Protein AF-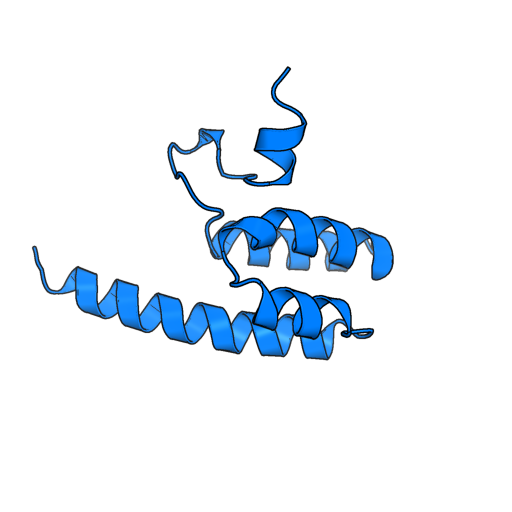A0A087SVQ0-F1 (afdb_monomer)

Structure (mmCIF, N/CA/C/O backbone):
data_AF-A0A087SVQ0-F1
#
_entry.id   AF-A0A087SVQ0-F1
#
loop_
_atom_site.group_PDB
_atom_site.id
_atom_site.type_symbol
_atom_site.label_atom_id
_atom_site.label_alt_id
_atom_site.label_comp_id
_atom_site.label_asym_id
_atom_site.label_entity_id
_atom_site.label_seq_id
_atom_site.pdbx_PDB_ins_code
_atom_site.Cartn_x
_atom_site.Cartn_y
_atom_site.Cartn_z
_atom_site.occupancy
_atom_site.B_iso_or_equiv
_atom_site.auth_seq_id
_atom_site.auth_comp_id
_atom_site.auth_asym_id
_atom_site.auth_atom_id
_atom_site.pdbx_PDB_model_num
ATOM 1 N N . MET A 1 1 ? -22.274 12.480 -6.470 1.00 46.69 1 MET A N 1
ATOM 2 C CA . MET A 1 1 ? -21.083 11.695 -6.871 1.00 46.69 1 MET A CA 1
ATOM 3 C C . MET A 1 1 ? -20.041 11.787 -5.768 1.00 46.69 1 MET A C 1
ATOM 5 O O . MET A 1 1 ? -19.483 12.858 -5.569 1.00 46.69 1 MET A O 1
ATOM 9 N N . SER A 1 2 ? -19.783 10.701 -5.043 1.00 56.81 2 SER A N 1
ATOM 10 C CA . SER A 1 2 ? -18.819 10.685 -3.931 1.00 56.81 2 SER A CA 1
ATOM 11 C C . SER A 1 2 ? -17.455 10.165 -4.390 1.00 56.81 2 SER A C 1
ATOM 13 O O . SER A 1 2 ? -16.972 9.163 -3.887 1.00 56.81 2 SER A O 1
ATOM 15 N N . ALA A 1 3 ? -16.834 10.820 -5.377 1.00 70.44 3 ALA A N 1
ATOM 16 C CA . ALA A 1 3 ? -15.585 10.333 -5.977 1.00 70.44 3 ALA A CA 1
ATOM 17 C C . ALA A 1 3 ? -14.378 10.437 -5.023 1.00 70.44 3 ALA A C 1
ATOM 19 O O . ALA A 1 3 ? -13.600 9.499 -4.908 1.00 70.44 3 ALA A O 1
ATOM 20 N N . ARG A 1 4 ? -14.241 11.554 -4.290 1.00 68.38 4 ARG A N 1
ATOM 21 C CA . ARG A 1 4 ? -13.134 11.747 -3.329 1.00 68.38 4 ARG A CA 1
ATOM 22 C C . ARG A 1 4 ? -13.287 10.904 -2.065 1.00 68.38 4 ARG A C 1
ATOM 24 O O . ARG A 1 4 ? -12.299 10.365 -1.589 1.00 68.38 4 ARG A O 1
ATOM 31 N N . GLY A 1 5 ? -14.515 10.770 -1.560 1.00 68.06 5 GLY A N 1
ATOM 32 C CA . GLY A 1 5 ? -14.803 9.956 -0.376 1.00 68.06 5 GLY A CA 1
ATOM 33 C C . GLY A 1 5 ? -14.474 8.480 -0.597 1.00 68.06 5 GLY A C 1
ATOM 34 O O . GLY A 1 5 ? -13.871 7.869 0.270 1.00 68.06 5 GLY A O 1
ATOM 35 N N . LEU A 1 6 ? -14.775 7.952 -1.787 1.00 70.88 6 LEU A N 1
ATOM 36 C CA . LEU A 1 6 ? -14.411 6.592 -2.201 1.00 70.88 6 LEU A CA 1
ATOM 37 C C . LEU A 1 6 ? -12.900 6.376 -2.332 1.00 70.88 6 LEU A C 1
ATOM 39 O O . LEU A 1 6 ? -12.392 5.313 -2.003 1.00 70.88 6 LEU A O 1
ATOM 43 N N . LEU A 1 7 ? -12.183 7.385 -2.828 1.00 74.12 7 LEU A N 1
ATOM 44 C CA . LEU A 1 7 ? -10.737 7.308 -3.038 1.00 74.12 7 LEU A CA 1
ATOM 45 C C . LEU A 1 7 ? -9.968 7.390 -1.707 1.00 74.12 7 LEU A C 1
ATOM 47 O O . LEU A 1 7 ? -8.929 6.756 -1.553 1.00 74.12 7 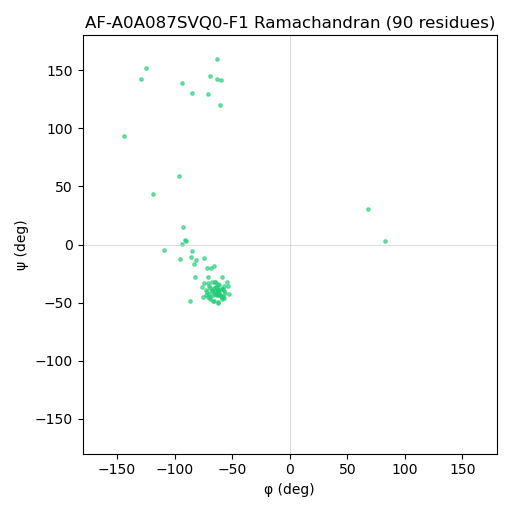LEU A O 1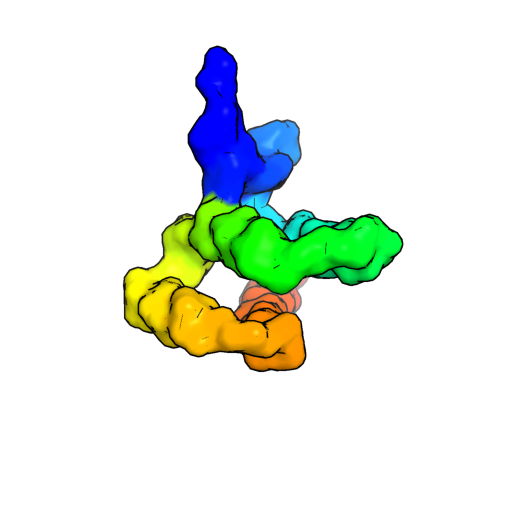
ATOM 51 N N . GLN A 1 8 ? -10.503 8.142 -0.739 1.00 72.00 8 GLN A N 1
ATOM 52 C CA . GLN A 1 8 ? -9.966 8.243 0.623 1.00 72.00 8 GLN A CA 1
ATOM 53 C C . GLN A 1 8 ? -10.402 7.091 1.534 1.00 72.00 8 GLN A C 1
ATOM 55 O O . GLN A 1 8 ? -9.697 6.769 2.484 1.00 72.00 8 GLN A O 1
ATOM 60 N N . ASN A 1 9 ? -11.568 6.503 1.271 1.00 73.12 9 ASN A N 1
ATOM 61 C CA . ASN A 1 9 ? -12.132 5.412 2.045 1.00 73.12 9 ASN A CA 1
ATOM 62 C C . ASN A 1 9 ? -12.875 4.445 1.098 1.00 73.12 9 ASN A C 1
ATOM 64 O O . ASN A 1 9 ? -14.056 4.647 0.802 1.00 73.12 9 ASN A O 1
ATOM 68 N N . PRO A 1 10 ? -12.217 3.381 0.612 1.00 69.12 10 PRO A N 1
ATOM 69 C CA . PRO A 1 10 ? -12.871 2.373 -0.221 1.00 69.12 10 PRO A CA 1
ATOM 70 C C . PRO A 1 10 ? -13.938 1.578 0.550 1.00 69.12 10 PRO A C 1
ATOM 72 O O . PRO A 1 10 ? -14.832 1.004 -0.067 1.00 69.12 10 PRO A O 1
ATOM 75 N N . THR A 1 11 ? -13.901 1.594 1.886 1.00 70.19 11 THR A N 1
ATOM 76 C CA . THR A 1 11 ? -14.884 0.964 2.782 1.00 70.19 11 THR A CA 1
ATOM 77 C C . THR A 1 11 ? -16.002 1.921 3.205 1.00 70.19 11 THR A C 1
ATOM 79 O O . THR A 1 11 ? -16.792 1.629 4.101 1.00 70.19 11 THR A O 1
ATOM 82 N N . LEU A 1 12 ? -16.149 3.060 2.519 1.00 68.06 12 LEU A N 1
ATOM 83 C CA . LEU A 1 12 ? -17.201 4.040 2.801 1.00 68.06 12 LEU A CA 1
ATOM 84 C C . LEU A 1 12 ? -18.610 3.418 2.785 1.00 68.06 12 LEU A C 1
ATOM 86 O O . LEU A 1 12 ? -19.484 3.844 3.533 1.00 68.06 12 LEU A O 1
ATOM 90 N N . PHE A 1 13 ? -18.836 2.397 1.952 1.00 69.25 13 PHE A N 1
ATOM 91 C CA . PHE A 1 13 ? -20.137 1.734 1.820 1.00 69.25 13 PHE A CA 1
ATOM 92 C C . PHE A 1 13 ? -20.392 0.610 2.830 1.00 69.25 13 PHE A C 1
ATOM 94 O O . PHE A 1 13 ? -21.528 0.157 2.940 1.00 69.25 13 PHE A O 1
ATOM 101 N N . THR A 1 14 ? -19.383 0.176 3.588 1.00 68.31 14 THR A N 1
ATOM 102 C CA . THR A 1 14 ? -19.543 -0.827 4.656 1.00 68.31 14 THR A CA 1
ATOM 103 C C . THR A 1 14 ? -19.864 -0.201 6.016 1.00 68.31 14 THR A C 1
ATOM 105 O O . THR A 1 14 ? -19.975 -0.916 7.004 1.00 68.31 14 THR A O 1
ATOM 108 N N . GLY A 1 15 ? -20.027 1.127 6.083 1.00 66.88 15 GLY A N 1
ATOM 109 C CA . GLY A 1 15 ? -20.357 1.855 7.316 1.00 66.88 15 GLY A CA 1
ATOM 110 C C . GLY A 1 15 ? -19.153 2.179 8.207 1.00 66.88 15 GLY A C 1
ATOM 111 O O . GLY A 1 15 ? -19.324 2.756 9.274 1.00 66.88 15 GLY A O 1
ATOM 112 N N . SER A 1 16 ? -17.935 1.846 7.774 1.00 65.62 16 SER A N 1
ATOM 113 C CA . SER A 1 16 ? -16.694 2.180 8.479 1.00 65.62 16 SER A CA 1
ATOM 114 C C . SER A 1 16 ? -16.213 3.589 8.126 1.00 65.62 16 SER A C 1
ATOM 116 O O . SER A 1 16 ? -16.065 3.915 6.945 1.00 65.62 16 SER A O 1
ATOM 118 N N . GLU A 1 17 ? -15.890 4.403 9.131 1.00 66.19 17 GLU A N 1
ATOM 119 C CA . GLU A 1 17 ? -15.382 5.772 8.932 1.00 66.19 17 GLU A CA 1
ATOM 120 C C . GLU A 1 17 ? -13.940 5.823 8.391 1.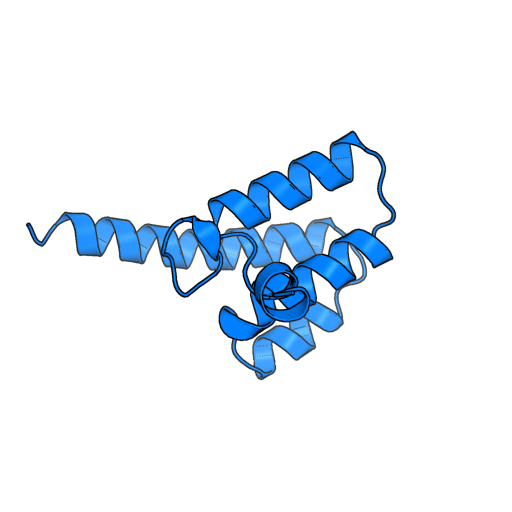00 66.19 17 GLU A C 1
ATOM 122 O O . GLU A 1 17 ? -13.532 6.817 7.782 1.00 66.19 17 GLU A O 1
ATOM 127 N N . ILE A 1 18 ? -13.194 4.729 8.564 1.00 67.12 18 ILE A N 1
ATOM 128 C CA . ILE A 1 18 ? -11.793 4.552 8.171 1.00 67.12 18 ILE A CA 1
ATOM 129 C C . ILE A 1 18 ? -11.617 3.331 7.265 1.00 67.12 18 ILE A C 1
ATOM 131 O O . ILE A 1 18 ? -12.370 2.361 7.355 1.00 67.12 18 ILE A O 1
ATOM 135 N N . THR A 1 19 ? -10.597 3.394 6.406 1.00 71.69 19 THR A N 1
ATOM 136 C CA . THR A 1 19 ? -10.199 2.298 5.517 1.00 71.69 19 THR A CA 1
ATOM 137 C C . THR A 1 19 ? -9.806 1.076 6.339 1.00 71.69 19 THR A C 1
ATOM 139 O O . THR A 1 19 ? -8.855 1.145 7.120 1.00 71.69 19 THR A O 1
ATOM 142 N N . LEU A 1 20 ? -10.497 -0.052 6.148 1.00 71.75 20 LEU A N 1
ATOM 143 C CA . LEU A 1 20 ? -10.116 -1.281 6.841 1.00 71.75 20 LEU A CA 1
ATOM 144 C C . LEU A 1 20 ? -8.771 -1.839 6.331 1.00 71.75 20 LEU A C 1
ATOM 146 O O . LEU A 1 20 ? -8.505 -1.812 5.122 1.00 71.75 20 LEU A O 1
ATOM 150 N N . PRO A 1 21 ? -7.961 -2.447 7.221 1.00 73.12 21 PRO A N 1
ATOM 151 C CA . PRO A 1 21 ? -6.726 -3.144 6.857 1.00 73.12 21 PRO A CA 1
ATOM 152 C C . PRO A 1 21 ? -6.895 -4.211 5.768 1.00 73.12 21 PRO A C 1
ATOM 154 O O . PRO A 1 21 ? -6.015 -4.373 4.920 1.00 73.12 21 PRO A O 1
ATOM 157 N N . CYS A 1 22 ? -8.030 -4.919 5.754 1.00 76.88 22 CYS A N 1
ATOM 158 C CA . CYS A 1 22 ? -8.323 -5.938 4.744 1.00 76.88 22 CYS A CA 1
ATOM 159 C C . CYS A 1 22 ? -8.345 -5.353 3.325 1.00 76.88 22 CYS A C 1
ATOM 161 O O . CYS A 1 22 ? -7.703 -5.899 2.433 1.00 76.88 22 CYS A O 1
ATOM 163 N N . CYS A 1 23 ? -8.962 -4.185 3.129 1.00 80.50 23 CYS A N 1
ATOM 164 C CA . CYS A 1 23 ? -9.045 -3.548 1.815 1.00 80.50 23 CYS A CA 1
ATOM 165 C C . CYS A 1 23 ? -7.689 -3.067 1.296 1.00 80.50 23 CYS A C 1
ATOM 167 O O . CYS A 1 23 ? -7.443 -3.111 0.092 1.00 80.50 23 CYS A O 1
ATOM 169 N N . ILE A 1 24 ? -6.789 -2.645 2.187 1.00 82.75 24 ILE A N 1
ATOM 170 C CA . ILE A 1 24 ? -5.417 -2.275 1.815 1.00 82.75 24 ILE A CA 1
ATOM 171 C C . ILE A 1 24 ? -4.669 -3.508 1.294 1.00 82.75 24 ILE A C 1
ATOM 173 O O . ILE A 1 24 ? -3.977 -3.439 0.275 1.00 82.75 24 ILE A O 1
ATOM 177 N N . ARG A 1 25 ? -4.836 -4.652 1.966 1.00 81.94 25 ARG A N 1
ATOM 178 C CA . ARG A 1 25 ? -4.217 -5.919 1.562 1.00 81.94 25 ARG A CA 1
ATOM 179 C C . ARG A 1 25 ? -4.777 -6.430 0.238 1.00 81.94 25 ARG A C 1
ATOM 181 O O . ARG A 1 25 ? -4.001 -6.820 -0.635 1.00 81.94 25 ARG A O 1
ATOM 188 N N . ASP A 1 26 ? -6.091 -6.359 0.061 1.00 84.62 26 ASP A N 1
ATOM 189 C CA . ASP A 1 26 ? -6.756 -6.734 -1.188 1.00 84.62 26 ASP A CA 1
ATOM 190 C C . ASP A 1 26 ? -6.301 -5.851 -2.350 1.00 84.62 26 ASP A C 1
ATOM 192 O O . ASP A 1 26 ? -5.985 -6.362 -3.423 1.00 84.62 26 ASP A O 1
ATOM 196 N N . TRP A 1 27 ? -6.166 -4.539 -2.129 1.00 85.81 27 TRP A N 1
ATOM 197 C CA . TRP A 1 27 ? -5.630 -3.625 -3.135 1.00 85.81 27 TRP A CA 1
ATOM 198 C C . TRP A 1 27 ? -4.213 -4.003 -3.577 1.00 85.81 27 TRP A C 1
ATOM 200 O O . TRP A 1 27 ? -3.932 -4.033 -4.776 1.00 85.81 27 TRP A O 1
ATOM 210 N N . ILE A 1 28 ? -3.325 -4.332 -2.634 1.00 86.38 28 ILE A N 1
ATOM 211 C CA . ILE A 1 28 ? -1.958 -4.766 -2.955 1.00 86.38 28 ILE A CA 1
ATOM 212 C C . ILE A 1 28 ? -1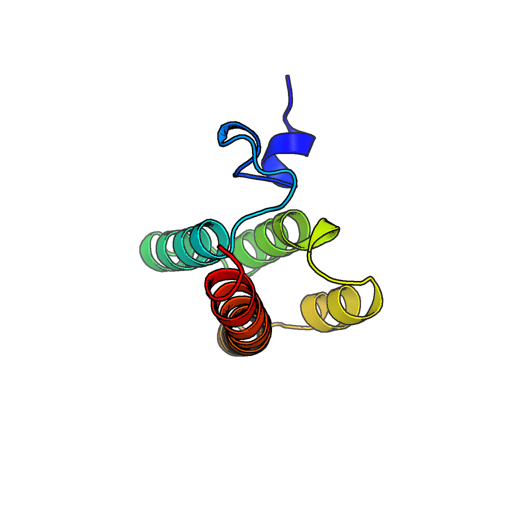.994 -6.060 -3.769 1.00 86.38 28 ILE A C 1
ATOM 214 O O . ILE A 1 28 ? -1.390 -6.115 -4.841 1.00 86.38 28 ILE A O 1
ATOM 218 N N . ASN A 1 29 ? -2.753 -7.063 -3.324 1.00 86.81 29 ASN A N 1
ATOM 219 C CA . ASN A 1 29 ? -2.890 -8.336 -4.033 1.00 86.81 29 ASN A CA 1
ATOM 220 C C . ASN A 1 29 ? -3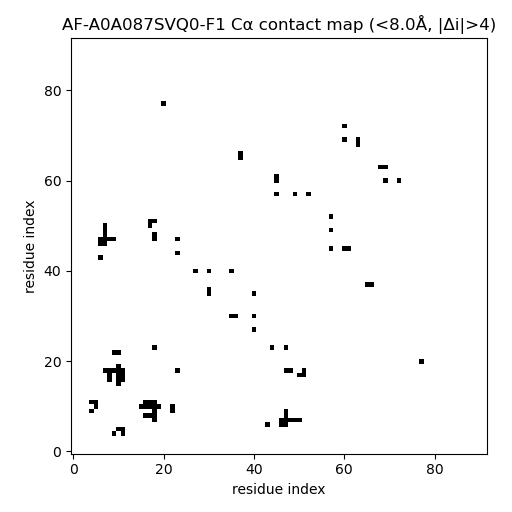.416 -8.146 -5.463 1.00 86.81 29 ASN A C 1
ATOM 222 O O . ASN A 1 29 ? -2.861 -8.718 -6.404 1.00 86.81 29 ASN A O 1
ATOM 226 N N . LEU A 1 30 ? -4.441 -7.307 -5.646 1.00 89.00 30 LEU A N 1
ATOM 227 C CA . LEU A 1 30 ? -4.988 -6.966 -6.960 1.00 89.00 30 LEU A CA 1
ATOM 228 C C . LEU A 1 30 ? -3.934 -6.259 -7.814 1.00 89.00 30 LEU A C 1
ATOM 230 O O . LEU A 1 30 ? -3.671 -6.677 -8.937 1.00 89.00 30 LEU A O 1
ATOM 234 N N . SER A 1 31 ? -3.280 -5.227 -7.281 1.00 87.38 31 SER A N 1
ATOM 235 C CA . SER A 1 31 ? -2.284 -4.451 -8.026 1.00 87.38 31 SER A CA 1
ATOM 236 C C . SER A 1 31 ? -1.113 -5.303 -8.529 1.00 87.38 31 SER A C 1
ATOM 238 O O . SER A 1 31 ? -0.676 -5.121 -9.664 1.00 87.38 31 SER A O 1
ATOM 240 N N . VAL A 1 32 ? -0.662 -6.273 -7.727 1.00 86.31 32 VAL A N 1
ATOM 241 C CA . VAL A 1 32 ? 0.380 -7.234 -8.111 1.00 86.31 32 VAL A CA 1
ATOM 242 C C . VAL A 1 32 ? -0.153 -8.222 -9.148 1.00 86.31 32 VAL A C 1
ATOM 244 O O . VAL A 1 32 ? 0.506 -8.449 -10.159 1.00 86.31 32 VAL A O 1
ATOM 247 N N . SER A 1 33 ? -1.358 -8.760 -8.946 1.00 89.31 33 SER A N 1
ATOM 248 C CA . SER A 1 33 ? -1.967 -9.736 -9.862 1.00 89.31 33 SER A CA 1
ATOM 249 C C . SER A 1 33 ? -2.244 -9.156 -11.252 1.00 89.31 33 SER A C 1
ATOM 251 O O . SER A 1 33 ? -2.077 -9.845 -12.255 1.00 89.31 33 SER A O 1
ATOM 253 N N . PHE A 1 34 ? -2.639 -7.884 -11.325 1.00 89.94 34 PHE A N 1
ATOM 254 C CA . PHE A 1 34 ? -2.893 -7.177 -12.583 1.00 89.94 34 PHE A CA 1
ATOM 255 C C . PHE A 1 34 ? -1.632 -6.568 -13.217 1.00 89.94 34 PHE A C 1
ATOM 257 O O . PHE A 1 34 ? -1.709 -6.046 -14.327 1.00 89.94 34 PHE A O 1
ATOM 264 N N . GLY A 1 35 ? -0.476 -6.619 -12.545 1.00 86.62 35 GLY A N 1
ATOM 265 C CA . GLY A 1 35 ? 0.765 -6.021 -13.049 1.00 86.62 35 GLY A CA 1
ATOM 266 C C . GLY A 1 35 ? 0.732 -4.488 -13.098 1.00 86.62 35 GLY A C 1
ATOM 267 O O . GLY A 1 35 ? 1.362 -3.877 -13.962 1.00 86.62 35 GLY A O 1
ATOM 268 N N . THR A 1 36 ? -0.015 -3.852 -12.193 1.00 87.31 36 THR A N 1
ATOM 269 C CA . THR A 1 36 ? -0.127 -2.391 -12.116 1.00 87.31 36 THR A CA 1
ATOM 270 C C . THR A 1 36 ? 1.231 -1.762 -11.800 1.00 87.31 36 THR A C 1
ATOM 272 O O . THR A 1 36 ? 1.999 -2.274 -10.985 1.00 87.31 36 THR A O 1
ATOM 275 N N . SER A 1 37 ? 1.527 -0.608 -12.408 1.00 89.50 37 SER A N 1
ATOM 276 C CA . SER A 1 37 ? 2.753 0.131 -12.107 1.00 89.50 37 SER A CA 1
ATOM 277 C C . SER A 1 37 ? 2.820 0.520 -10.626 1.00 89.50 37 SER A C 1
ATOM 279 O O . SER A 1 37 ? 1.824 0.934 -10.023 1.00 89.50 37 SER A O 1
ATOM 281 N N . PHE A 1 38 ? 4.020 0.438 -10.046 1.00 86.75 38 PHE A N 1
ATOM 282 C CA . PHE A 1 38 ? 4.254 0.810 -8.650 1.00 86.75 38 PHE A CA 1
ATOM 283 C C . PHE A 1 38 ? 3.742 2.222 -8.342 1.00 86.75 38 PHE A C 1
ATOM 285 O O . PHE A 1 38 ? 3.081 2.424 -7.332 1.00 86.75 38 PHE A O 1
ATOM 292 N N . THR A 1 39 ? 3.977 3.182 -9.241 1.00 87.44 39 THR A N 1
ATOM 293 C CA . THR A 1 39 ? 3.557 4.578 -9.068 1.00 87.44 39 THR A CA 1
ATOM 294 C C . THR A 1 39 ? 2.044 4.719 -8.924 1.00 87.44 39 THR A C 1
ATOM 296 O O . THR A 1 39 ? 1.591 5.425 -8.028 1.00 87.44 39 THR A O 1
ATOM 299 N N . ASN A 1 40 ? 1.256 4.026 -9.756 1.00 87.56 40 ASN A N 1
ATOM 300 C CA . ASN A 1 40 ? -0.204 4.074 -9.653 1.00 87.56 40 ASN A CA 1
ATOM 301 C C . ASN A 1 40 ? -0.671 3.427 -8.350 1.00 87.56 40 ASN A C 1
ATOM 303 O O . ASN A 1 40 ? -1.432 4.027 -7.594 1.00 87.56 40 ASN A O 1
ATOM 307 N N . MET A 1 41 ? -0.172 2.227 -8.055 1.00 89.94 41 MET A N 1
ATOM 308 C CA . MET A 1 41 ? -0.505 1.502 -6.830 1.00 89.94 41 MET A CA 1
ATOM 309 C C . MET A 1 41 ? -0.184 2.323 -5.569 1.00 89.94 41 MET A C 1
ATOM 311 O O . MET A 1 41 ? -1.039 2.456 -4.690 1.00 89.94 41 MET A O 1
ATOM 315 N N . HIS A 1 42 ? 1.003 2.935 -5.515 1.00 89.44 42 HIS A N 1
ATOM 316 C CA . HIS A 1 42 ? 1.475 3.748 -4.393 1.00 89.44 42 HIS A CA 1
ATOM 317 C C . HIS A 1 42 ? 0.675 5.044 -4.239 1.00 89.44 42 HIS A C 1
ATOM 319 O O . HIS A 1 42 ? 0.288 5.393 -3.125 1.00 89.44 42 HIS A O 1
ATOM 325 N N . HIS A 1 43 ? 0.331 5.707 -5.347 1.00 88.62 43 HIS A N 1
ATOM 326 C CA . HIS A 1 43 ? -0.513 6.902 -5.324 1.00 88.62 43 HIS A CA 1
ATOM 327 C C . HIS A 1 43 ? -1.911 6.608 -4.758 1.00 88.62 43 HIS A C 1
ATOM 329 O O . HIS A 1 43 ? -2.419 7.362 -3.930 1.00 88.62 43 HIS A O 1
ATOM 335 N N . HIS A 1 44 ? -2.513 5.477 -5.137 1.00 87.31 44 HIS A N 1
ATOM 336 C CA . HIS A 1 44 ? -3.791 5.040 -4.574 1.00 87.31 44 HIS A CA 1
ATOM 337 C C . HIS A 1 44 ? -3.689 4.707 -3.077 1.00 87.31 44 HIS A C 1
ATOM 339 O O . HIS A 1 44 ? -4.569 5.096 -2.307 1.00 87.31 44 HIS A O 1
ATOM 345 N N . LEU A 1 45 ? -2.602 4.061 -2.642 1.00 86.31 45 LEU A N 1
ATOM 346 C CA . LEU A 1 45 ? -2.357 3.799 -1.220 1.00 86.31 45 LEU A CA 1
ATOM 347 C C . LEU A 1 45 ? -2.208 5.085 -0.400 1.00 86.31 45 LEU A C 1
ATOM 349 O O . LEU A 1 45 ? -2.746 5.152 0.703 1.00 86.31 45 LEU A O 1
ATOM 353 N N . MET A 1 46 ? -1.543 6.119 -0.926 1.00 86.19 46 MET A N 1
ATOM 354 C CA . MET A 1 46 ? -1.424 7.405 -0.225 1.00 86.19 46 MET A CA 1
ATOM 355 C C . MET A 1 46 ? -2.783 8.009 0.128 1.00 86.19 46 MET A C 1
ATOM 357 O O . MET A 1 46 ? -2.947 8.543 1.225 1.00 86.19 46 MET A O 1
ATOM 361 N N . PHE A 1 47 ? -3.745 7.939 -0.794 1.00 84.44 47 PHE A N 1
ATOM 362 C CA . PHE A 1 47 ? -5.086 8.462 -0.554 1.00 84.44 47 PHE A CA 1
ATOM 363 C C . PHE A 1 47 ? -5.878 7.594 0.420 1.00 84.44 47 PHE A C 1
ATOM 365 O O . PHE A 1 47 ? -6.492 8.135 1.337 1.00 84.44 47 PHE A O 1
ATOM 372 N N . MET A 1 48 ? -5.812 6.266 0.278 1.00 83.81 48 MET A N 1
ATOM 373 C CA . MET A 1 48 ? -6.484 5.333 1.191 1.00 83.81 48 MET A CA 1
ATOM 374 C C . MET A 1 48 ? -5.985 5.445 2.635 1.00 83.81 48 MET A C 1
ATOM 376 O O . MET A 1 48 ? -6.759 5.278 3.578 1.00 83.81 48 MET A O 1
ATOM 380 N N . LEU A 1 49 ? -4.694 5.733 2.811 1.00 80.81 49 LEU A N 1
ATOM 381 C CA . LEU A 1 49 ? -4.045 5.853 4.116 1.00 80.81 49 LEU A CA 1
ATOM 382 C C . LEU A 1 49 ? -4.016 7.290 4.643 1.00 80.81 49 LEU A C 1
ATOM 384 O O . LEU A 1 49 ? -3.500 7.525 5.737 1.00 80.81 49 LEU A O 1
ATOM 388 N N . GLU A 1 50 ? -4.565 8.262 3.908 1.00 83.19 50 GLU A N 1
ATOM 389 C CA . GLU A 1 50 ? -4.486 9.682 4.266 1.00 83.19 50 GLU A CA 1
ATOM 390 C C . GLU A 1 50 ? -5.070 9.970 5.657 1.00 83.19 50 GLU A C 1
ATOM 392 O O . GLU A 1 50 ? -4.554 10.824 6.384 1.00 83.19 50 GLU A O 1
ATOM 397 N N . ARG A 1 51 ? -6.140 9.248 6.015 1.00 75.31 51 ARG A N 1
ATOM 398 C CA . ARG A 1 51 ? -6.833 9.356 7.306 1.00 75.31 51 ARG A CA 1
ATOM 399 C C . ARG A 1 51 ? -6.387 8.343 8.351 1.00 75.31 51 ARG A C 1
ATOM 401 O O . ARG A 1 51 ? -6.729 8.509 9.514 1.00 75.31 51 ARG A O 1
ATOM 408 N N . VAL A 1 52 ? -5.638 7.327 7.936 1.00 78.31 52 VAL A N 1
ATOM 409 C CA . VAL A 1 52 ? -5.127 6.276 8.818 1.00 78.31 52 VAL A CA 1
ATOM 410 C C . VAL A 1 52 ? -3.795 6.725 9.422 1.00 78.31 52 VAL A C 1
ATOM 412 O O . VAL A 1 52 ? -3.630 6.721 10.637 1.00 78.31 52 VAL A O 1
ATOM 415 N N . MET A 1 53 ? -2.864 7.213 8.594 1.00 82.44 53 MET A N 1
ATOM 416 C CA . MET A 1 53 ? -1.518 7.574 9.046 1.00 82.44 53 MET A CA 1
ATOM 417 C C . MET A 1 53 ? -1.382 9.059 9.435 1.00 82.44 53 MET A C 1
ATOM 419 O O . MET A 1 53 ? -1.829 9.956 8.703 1.00 82.44 53 MET A O 1
ATOM 423 N N . PRO A 1 54 ? -0.672 9.374 10.535 1.00 83.12 54 PRO A N 1
ATOM 424 C CA . PRO A 1 54 ? -0.338 10.744 10.896 1.00 83.12 54 PRO A CA 1
ATOM 425 C C . PRO A 1 54 ? 0.565 11.413 9.845 1.00 83.12 54 PRO A C 1
ATOM 427 O O . PRO A 1 54 ? 1.255 10.789 9.040 1.00 83.12 54 PRO A O 1
ATOM 430 N N . LYS A 1 55 ? 0.581 12.750 9.845 1.00 81.94 55 LYS A N 1
ATOM 431 C CA . LYS A 1 55 ? 1.239 13.570 8.808 1.00 81.94 55 LYS A CA 1
ATOM 432 C C . LYS A 1 55 ? 2.749 13.308 8.660 1.00 81.94 55 LYS A C 1
ATOM 434 O O . LYS A 1 55 ? 3.288 13.518 7.575 1.00 81.94 55 LYS A O 1
ATOM 439 N N . HIS A 1 56 ? 3.422 12.886 9.731 1.00 84.88 56 HIS A N 1
ATOM 440 C CA . HIS A 1 56 ? 4.851 12.568 9.714 1.00 84.88 56 HIS A CA 1
ATOM 441 C C . HIS A 1 56 ? 5.122 11.218 9.034 1.00 84.88 56 HIS A C 1
ATOM 443 O O . HIS A 1 56 ? 5.965 11.160 8.143 1.00 84.88 56 HIS A O 1
ATOM 449 N N . GLU A 1 57 ? 4.345 10.180 9.357 1.00 84.56 57 GLU A N 1
ATOM 450 C CA . GLU A 1 57 ? 4.431 8.873 8.695 1.00 84.56 57 GLU A CA 1
ATOM 451 C C . GLU A 1 57 ? 4.105 8.974 7.214 1.00 84.56 57 GLU A C 1
ATOM 453 O O . GLU A 1 57 ? 4.810 8.395 6.399 1.00 84.56 57 GLU A O 1
ATOM 458 N N . ARG A 1 58 ? 3.120 9.794 6.827 1.00 85.06 58 ARG A N 1
ATOM 459 C CA . ARG A 1 58 ? 2.825 10.022 5.404 1.00 85.06 58 ARG A CA 1
ATOM 460 C C . ARG A 1 58 ? 4.026 10.550 4.627 1.00 85.06 58 ARG A C 1
ATOM 462 O O . ARG A 1 58 ? 4.256 10.120 3.506 1.00 85.06 58 ARG A O 1
ATOM 469 N N . LYS A 1 59 ? 4.825 11.455 5.203 1.00 87.31 59 LYS A N 1
ATOM 470 C CA . LYS A 1 59 ? 6.051 11.927 4.532 1.00 87.31 59 LYS A CA 1
ATOM 471 C C . LYS A 1 59 ? 7.049 10.792 4.313 1.00 87.31 59 LYS A C 1
ATOM 473 O O . LYS A 1 59 ? 7.671 10.739 3.257 1.00 87.31 59 LYS A O 1
ATOM 478 N N . LEU A 1 60 ? 7.180 9.907 5.295 1.00 88.62 60 LEU A N 1
ATOM 479 C CA . LEU A 1 60 ? 8.064 8.750 5.228 1.00 88.62 60 LEU A CA 1
ATOM 480 C C . LEU A 1 60 ? 7.537 7.735 4.199 1.00 88.62 60 LEU A C 1
ATOM 482 O O . LEU A 1 60 ? 8.274 7.331 3.304 1.00 88.62 60 LEU A O 1
ATOM 486 N N . PHE A 1 61 ? 6.234 7.456 4.215 1.00 87.19 61 PHE A N 1
ATOM 487 C CA . PHE A 1 61 ? 5.556 6.604 3.241 1.00 87.19 61 PHE A CA 1
ATOM 488 C C . PHE A 1 61 ? 5.705 7.110 1.800 1.00 87.19 61 PHE A C 1
ATOM 490 O O . PHE A 1 61 ? 5.917 6.327 0.874 1.00 87.19 61 PHE A O 1
ATOM 497 N N . ASN A 1 62 ? 5.660 8.431 1.612 1.00 87.62 62 ASN A N 1
ATOM 498 C CA . ASN A 1 62 ? 5.846 9.070 0.312 1.00 87.62 62 ASN A CA 1
ATOM 499 C C . ASN A 1 62 ? 7.273 8.960 -0.230 1.00 87.62 62 ASN A C 1
ATOM 501 O O . ASN A 1 62 ? 7.469 9.120 -1.432 1.00 87.62 62 ASN A O 1
ATOM 505 N N . SER A 1 63 ? 8.257 8.707 0.635 1.00 89.19 63 SER A N 1
ATOM 506 C CA . SER A 1 63 ? 9.653 8.530 0.228 1.00 89.19 63 SER A CA 1
ATOM 507 C C . SER A 1 63 ? 9.956 7.124 -0.299 1.00 89.19 63 SER A C 1
ATOM 509 O O . SER A 1 63 ? 11.003 6.916 -0.910 1.00 89.19 63 SER A O 1
ATOM 511 N N . TYR A 1 64 ? 9.051 6.160 -0.098 1.00 90.06 64 TYR A N 1
ATOM 512 C CA . TYR A 1 64 ? 9.261 4.790 -0.549 1.00 90.06 64 TYR A CA 1
ATOM 513 C C . TYR A 1 64 ? 9.172 4.665 -2.067 1.00 90.06 64 TYR A C 1
ATOM 515 O O . TYR A 1 64 ? 8.194 5.063 -2.695 1.00 90.06 64 TYR A O 1
ATOM 523 N N . THR A 1 65 ? 10.190 4.035 -2.645 1.00 87.56 65 THR A N 1
ATOM 524 C CA . THR A 1 65 ? 10.309 3.784 -4.087 1.00 87.56 65 THR A CA 1
ATOM 525 C C . THR A 1 65 ? 10.131 2.312 -4.455 1.00 87.56 65 THR A C 1
ATOM 527 O O . THR A 1 65 ? 10.119 1.973 -5.636 1.00 87.56 65 THR A O 1
ATOM 530 N N . ALA A 1 66 ? 9.983 1.434 -3.458 1.00 86.75 66 ALA A N 1
ATOM 531 C CA . ALA A 1 66 ? 9.893 -0.007 -3.640 1.00 86.75 66 ALA A CA 1
ATOM 532 C C . ALA A 1 66 ? 8.678 -0.599 -2.918 1.00 86.75 66 ALA A C 1
ATOM 534 O O . ALA A 1 66 ? 8.354 -0.219 -1.791 1.00 86.75 66 ALA A O 1
ATOM 535 N N . LEU A 1 67 ? 8.052 -1.598 -3.551 1.00 85.38 67 LEU A N 1
ATOM 536 C CA . LEU A 1 67 ? 6.922 -2.342 -2.986 1.00 85.38 67 LEU A CA 1
ATOM 537 C C . LEU A 1 67 ? 7.284 -3.007 -1.651 1.00 85.38 67 LEU A C 1
ATOM 539 O O . LEU A 1 67 ? 6.471 -3.000 -0.736 1.00 85.38 67 LEU A O 1
ATOM 543 N N . ALA A 1 68 ? 8.506 -3.530 -1.522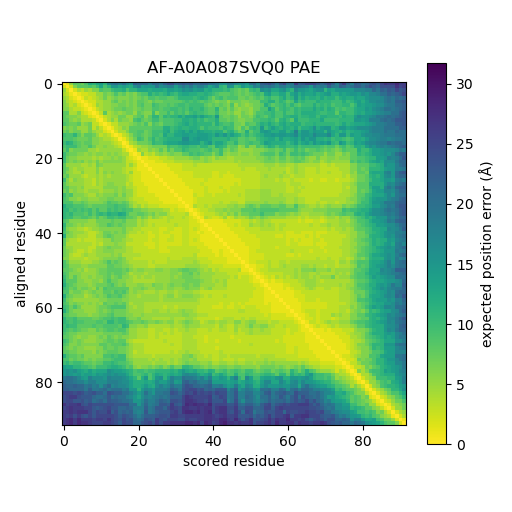 1.00 87.00 68 ALA A N 1
ATOM 544 C CA . ALA A 1 68 ? 8.967 -4.179 -0.296 1.00 87.00 68 ALA A CA 1
ATOM 545 C C . ALA A 1 68 ? 8.902 -3.235 0.916 1.00 87.00 68 ALA A C 1
ATOM 547 O O . ALA A 1 68 ? 8.332 -3.603 1.934 1.00 87.00 68 ALA A O 1
ATOM 548 N N . SER A 1 69 ? 9.395 -1.997 0.784 1.00 88.62 69 SER A N 1
ATOM 549 C CA . SER A 1 69 ? 9.353 -0.994 1.860 1.00 88.62 69 SER A CA 1
ATOM 550 C C . SER A 1 69 ? 7.924 -0.597 2.233 1.00 88.62 69 SER A C 1
ATOM 552 O O . SER A 1 69 ? 7.618 -0.388 3.403 1.00 88.62 69 SER A O 1
ATOM 554 N N . VAL A 1 70 ? 7.031 -0.529 1.241 1.00 87.56 70 VAL A N 1
ATOM 555 C CA . VAL A 1 70 ? 5.605 -0.246 1.454 1.00 87.56 70 VAL A CA 1
ATOM 556 C C . VAL A 1 70 ? 4.937 -1.380 2.231 1.00 87.56 70 VAL A C 1
ATOM 558 O O . VAL A 1 70 ? 4.250 -1.124 3.216 1.00 87.56 70 VAL A O 1
ATOM 561 N N . VAL A 1 71 ? 5.149 -2.628 1.810 1.00 85.00 71 VAL A N 1
ATOM 562 C CA . VAL A 1 71 ? 4.568 -3.814 2.455 1.00 85.00 71 VAL A CA 1
ATOM 563 C C . VAL A 1 71 ? 5.113 -3.994 3.871 1.00 85.00 7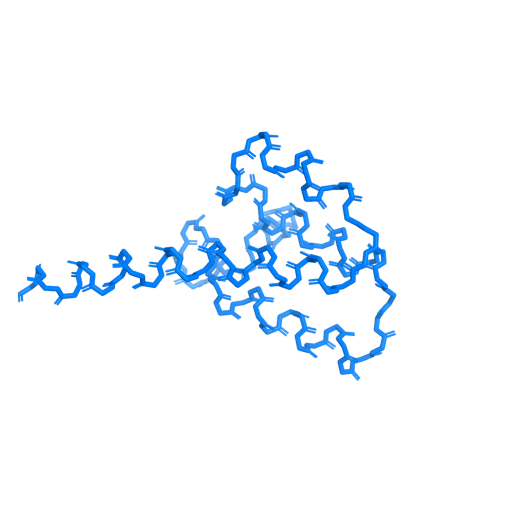1 VAL A C 1
ATOM 565 O O . VAL A 1 71 ? 4.338 -4.276 4.778 1.00 85.00 71 VAL A O 1
ATOM 568 N N . ASP A 1 72 ? 6.410 -3.782 4.082 1.00 86.88 72 ASP A N 1
ATOM 569 C CA . ASP A 1 72 ? 7.042 -3.877 5.402 1.00 86.88 72 ASP A CA 1
ATOM 570 C C . ASP A 1 72 ? 6.488 -2.830 6.384 1.00 86.88 72 ASP A C 1
ATOM 572 O O . ASP A 1 72 ? 6.097 -3.152 7.511 1.00 86.88 72 ASP A O 1
ATOM 576 N N . HIS A 1 73 ? 6.323 -1.589 5.915 1.00 86.00 73 HIS A N 1
ATOM 577 C CA . HIS A 1 73 ? 5.682 -0.528 6.688 1.00 86.00 73 HIS A CA 1
ATOM 578 C C . HIS A 1 73 ? 4.222 -0.861 7.026 1.00 86.00 73 HIS A C 1
ATOM 580 O O . HIS A 1 73 ? 3.786 -0.673 8.160 1.00 86.00 73 HIS A O 1
ATOM 586 N N . LEU A 1 74 ? 3.457 -1.386 6.063 1.00 83.19 74 LEU A N 1
ATOM 587 C CA . LEU A 1 74 ? 2.057 -1.759 6.276 1.00 83.19 74 LEU A CA 1
ATOM 588 C C . LEU A 1 74 ? 1.897 -2.967 7.196 1.00 83.19 74 LEU A C 1
ATOM 590 O O . LEU A 1 74 ? 0.976 -2.973 8.009 1.00 83.19 74 LEU A O 1
ATOM 594 N N . ASN A 1 75 ? 2.779 -3.961 7.112 1.00 81.25 75 ASN A N 1
ATOM 595 C CA . ASN A 1 75 ? 2.796 -5.094 8.037 1.00 81.25 75 ASN A CA 1
ATOM 596 C C . ASN A 1 75 ? 3.103 -4.627 9.462 1.00 81.25 75 ASN A C 1
ATOM 598 O O . ASN A 1 75 ? 2.419 -5.039 10.392 1.00 81.25 75 ASN A O 1
ATOM 602 N N . SER A 1 76 ? 4.066 -3.718 9.626 1.00 81.12 76 SER A N 1
ATOM 603 C CA . SER A 1 76 ? 4.373 -3.115 10.929 1.00 81.12 76 SER A CA 1
ATOM 604 C C . SER A 1 76 ? 3.179 -2.332 11.485 1.00 81.12 76 SER A C 1
ATOM 606 O O . SER A 1 76 ? 2.845 -2.458 12.658 1.00 81.12 76 SER A O 1
ATOM 608 N N . TYR A 1 77 ? 2.490 -1.570 10.632 1.00 75.25 77 TYR A N 1
ATOM 609 C CA . TYR A 1 77 ? 1.334 -0.765 11.026 1.00 75.25 77 TYR A CA 1
ATOM 610 C C . TYR A 1 77 ? 0.110 -1.625 11.389 1.00 75.25 77 TYR A C 1
ATOM 612 O O . TYR A 1 77 ? -0.508 -1.438 12.434 1.00 75.25 77 TYR A O 1
ATOM 620 N N . THR A 1 78 ? -0.224 -2.610 10.553 1.00 67.75 78 THR A N 1
ATOM 621 C CA . THR A 1 78 ? -1.368 -3.513 10.769 1.00 67.75 78 THR A CA 1
ATOM 622 C C . THR A 1 78 ? -1.149 -4.497 11.912 1.00 67.75 78 THR A C 1
ATOM 624 O O . THR A 1 78 ? -2.109 -4.790 12.617 1.00 67.75 78 THR A O 1
ATOM 627 N N . ALA A 1 79 ? 0.086 -4.951 12.156 1.00 61.19 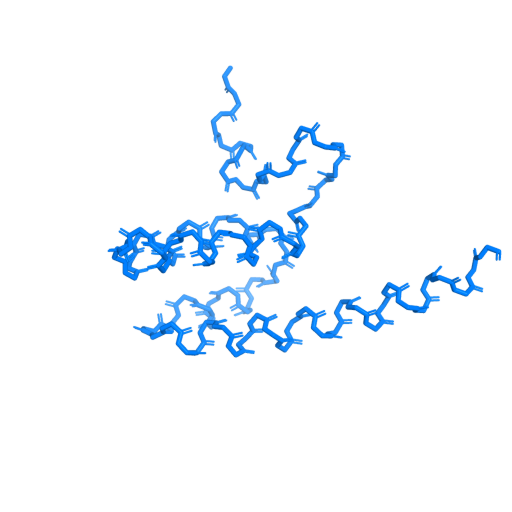79 ALA A N 1
ATOM 628 C CA . ALA A 1 79 ? 0.413 -5.765 13.327 1.00 61.19 79 ALA A CA 1
ATOM 629 C C . ALA A 1 79 ? 0.172 -5.005 14.642 1.00 61.19 79 ALA A C 1
ATOM 631 O O . ALA A 1 79 ? -0.264 -5.596 15.626 1.00 61.19 79 ALA A O 1
ATOM 632 N N . LEU A 1 80 ? 0.400 -3.687 14.662 1.00 53.75 80 LEU A N 1
ATOM 633 C CA . LEU A 1 80 ? 0.045 -2.853 15.812 1.00 53.75 80 LEU A CA 1
ATOM 634 C C . LEU A 1 80 ? -1.477 -2.706 15.954 1.00 53.75 80 LEU A C 1
ATOM 636 O O . LEU A 1 80 ? -1.978 -2.692 17.074 1.00 53.75 80 LEU A O 1
ATOM 640 N N . THR A 1 81 ? -2.224 -2.638 14.848 1.00 55.03 81 THR A N 1
ATOM 641 C CA . THR A 1 81 ? -3.695 -2.563 14.880 1.00 55.03 81 THR A CA 1
ATOM 642 C C . THR A 1 81 ? -4.346 -3.882 15.306 1.00 55.03 81 THR A C 1
ATOM 644 O O . THR A 1 81 ? -5.260 -3.850 16.121 1.00 55.03 81 THR A O 1
ATOM 647 N N . SER A 1 82 ? -3.856 -5.043 14.852 1.00 50.41 82 SER A N 1
ATOM 648 C CA . SER A 1 82 ? -4.412 -6.342 15.262 1.00 50.41 82 SER A CA 1
ATOM 649 C C . SER A 1 82 ? -4.226 -6.614 16.755 1.00 50.41 82 SER A C 1
ATOM 651 O O . SER A 1 82 ? -5.106 -7.194 17.373 1.00 50.41 82 SER A O 1
ATOM 653 N N . VAL A 1 83 ? -3.135 -6.129 17.363 1.00 47.59 83 VAL A N 1
ATOM 654 C CA . VAL A 1 83 ? -2.952 -6.189 18.826 1.00 47.59 83 VAL A CA 1
ATOM 655 C C . VAL A 1 83 ? -3.994 -5.332 19.557 1.00 47.59 83 VAL A C 1
ATOM 657 O O . VAL A 1 83 ? -4.422 -5.688 20.652 1.00 47.59 83 VAL A O 1
ATOM 660 N N . VAL A 1 84 ? -4.434 -4.219 18.965 1.00 48.81 84 VAL A N 1
ATOM 661 C CA . VAL A 1 84 ? -5.485 -3.366 19.543 1.00 48.81 84 VAL A CA 1
ATOM 662 C C . VAL A 1 84 ? -6.875 -3.990 19.366 1.00 48.81 84 VAL A C 1
ATOM 664 O O . VAL A 1 84 ? -7.682 -3.912 20.291 1.00 48.81 84 VAL A O 1
ATOM 667 N N . ASP A 1 85 ? -7.146 -4.661 18.244 1.00 45.72 85 ASP A N 1
ATOM 668 C CA . ASP A 1 85 ? -8.386 -5.428 18.046 1.00 45.72 85 ASP A CA 1
ATOM 669 C C . ASP A 1 85 ? -8.459 -6.666 18.959 1.00 45.72 85 ASP A C 1
ATOM 671 O O . ASP A 1 85 ? -9.507 -6.918 19.556 1.00 45.72 85 ASP A O 1
ATOM 675 N N . ASP A 1 86 ? -7.345 -7.377 19.179 1.00 46.00 86 ASP A N 1
ATOM 676 C CA . ASP A 1 86 ? -7.286 -8.466 20.163 1.00 46.00 86 ASP A CA 1
ATOM 677 C C . ASP A 1 86 ? -7.551 -7.941 21.584 1.00 46.00 86 ASP A C 1
ATOM 679 O O . ASP A 1 86 ? -8.299 -8.564 22.332 1.00 46.00 86 ASP A O 1
ATOM 683 N N . MET A 1 87 ? -7.052 -6.755 21.952 1.00 45.56 87 MET A N 1
ATOM 684 C CA . MET A 1 87 ? -7.333 -6.138 23.262 1.00 45.56 87 MET A CA 1
ATOM 685 C C . MET A 1 87 ? -8.780 -5.636 23.408 1.00 45.56 87 MET A C 1
ATOM 687 O O . MET A 1 87 ? -9.312 -5.631 24.518 1.00 45.56 87 MET A O 1
ATOM 691 N N . ASN A 1 88 ? -9.448 -5.267 22.312 1.00 45.16 88 ASN A N 1
ATOM 692 C CA . ASN A 1 88 ? -10.872 -4.911 22.324 1.00 45.16 88 ASN A CA 1
ATOM 693 C C . ASN A 1 88 ? -11.807 -6.129 22.257 1.00 45.16 88 ASN A C 1
ATOM 695 O O . ASN A 1 88 ? -12.975 -6.014 22.627 1.00 45.16 88 ASN A O 1
ATOM 699 N N . SER A 1 89 ? -11.306 -7.303 21.865 1.00 42.34 89 SER A N 1
ATOM 700 C CA . SER A 1 89 ? -12.063 -8.560 21.918 1.00 42.34 89 SER A CA 1
ATOM 701 C C . SER A 1 89 ? -12.221 -9.136 23.337 1.00 42.34 89 SER A C 1
ATOM 703 O O . SER A 1 89 ? -13.070 -9.997 23.552 1.00 42.34 89 SER A O 1
ATOM 705 N N . TYR A 1 90 ? -11.481 -8.613 24.326 1.00 45.25 90 TYR A N 1
ATOM 706 C CA . TYR A 1 90 ? -11.631 -8.965 25.749 1.00 45.25 90 TYR A CA 1
ATOM 707 C C . TYR A 1 90 ? -12.622 -8.075 26.522 1.00 45.25 90 TYR A C 1
ATOM 709 O O . TYR A 1 90 ? -12.762 -8.246 27.732 1.00 45.25 90 TYR A O 1
ATOM 717 N N . THR A 1 91 ? -13.307 -7.131 25.860 1.00 39.38 91 THR A N 1
ATOM 718 C CA . THR A 1 91 ? -14.284 -6.235 26.518 1.00 39.38 91 THR A CA 1
ATOM 719 C C . THR A 1 91 ? -15.711 -6.383 25.972 1.00 39.38 91 THR A C 1
ATOM 721 O O . THR A 1 91 ? -16.415 -5.391 25.777 1.00 39.38 91 THR A O 1
ATOM 724 N N . GLN A 1 92 ? -16.163 -7.623 25.762 1.00 37.28 92 GLN A N 1
ATOM 725 C CA . GLN A 1 92 ? -17.589 -7.968 25.844 1.00 37.28 92 GLN A CA 1
ATOM 726 C C . GLN A 1 92 ? -17.810 -9.105 26.833 1.00 37.28 92 GLN A C 1
ATOM 728 O O . GLN A 1 92 ? -17.037 -10.085 26.779 1.00 37.28 92 GLN A O 1
#

Radius of gyration: 13.86 Å; Cα contacts (8 Å, |Δi|>4): 54; chains: 1; bounding box: 31×23×40 Å

Sequence (92 aa):
MSARGLLQNPTLFTGSEITLPCCIRDWINLSVSFGTSFTNMHHHLMFMLERVMPKHERKLFNSYTALASVVDHLNSYTALTSVVDDMNSYTQ

Mean predicted aligned error: 8.68 Å

Secondary structure (DSSP, 8-state):
--HHHHHH-TTGGGT-SS--HHHHHHHHHHHHHTT--HHHHHHHHHHHTTTTS-HHHHHHHHT--SHHHHHHHHHHHHHHHHHHHHHHTT--

Nearest PDB structures (foldseek):
  4wfs-assembly1_A  TM=6.597E-01  e=4.887E-01  Homo sapiens
  6eza-assembly2_B  TM=6.816E-01  e=8.012E-01  Homo sapiens

Organism: Stegodyphus mimosarum (NCBI:txid407821)

Solvent-accessible surface area (backbone atoms only — not comparable to full-atom values): 5425 Å² total; per-residue (Å²): 135,66,64,66,58,43,50,38,18,77,34,55,86,75,74,42,98,57,51,50,72,66,58,56,52,51,49,50,54,47,35,60,74,71,65,54,55,66,67,60,56,51,55,51,48,52,40,34,37,56,85,74,48,57,78,68,56,47,57,56,61,68,67,55,88,47,72,66,61,51,52,53,51,47,51,58,53,48,54,58,48,53,54,52,52,57,60,56,65,72,73,119

Foldseek 3Di:
DPPLCCLLEVCVVVVDPAHDLVVLVVLLVVCVVVVPDPVVSLVSVLSNCVVVDDPVVSVVSVPDPDPVVNVVVSCVSVVVVVVVVVVVVVPD

pLDDT: mean 75.42, std 14.63, range [37.28, 90.06]